Protein AF-A0A023WZM8-F1 (afdb_monomer)

Structure (mmCIF, N/CA/C/O backbone):
data_AF-A0A023WZM8-F1
#
_entry.id   AF-A0A023WZM8-F1
#
loop_
_atom_site.group_PDB
_atom_site.id
_atom_site.type_symbol
_atom_site.label_atom_id
_atom_site.label_alt_id
_atom_site.label_comp_id
_atom_site.label_asym_id
_atom_site.label_entity_id
_atom_site.label_seq_id
_atom_site.pdbx_PDB_ins_code
_atom_site.Cartn_x
_atom_site.Cartn_y
_atom_site.Cartn_z
_atom_site.occupancy
_atom_site.B_iso_or_equiv
_atom_site.auth_seq_id
_atom_site.auth_comp_id
_atom_site.auth_asym_id
_atom_site.auth_atom_id
_atom_site.pdbx_PDB_model_num
ATOM 1 N N . MET A 1 1 ? 5.816 -11.751 -7.151 1.00 75.56 1 MET A N 1
ATOM 2 C CA . MET A 1 1 ? 5.385 -12.072 -5.766 1.00 75.56 1 MET A CA 1
ATOM 3 C C . MET A 1 1 ? 4.857 -10.848 -5.022 1.00 75.56 1 MET A C 1
ATOM 5 O O . MET A 1 1 ? 3.812 -10.969 -4.401 1.00 75.56 1 MET A O 1
ATOM 9 N N . ILE A 1 2 ? 5.500 -9.676 -5.128 1.00 82.88 2 ILE A N 1
ATOM 10 C CA . ILE A 1 2 ? 5.109 -8.470 -4.375 1.00 82.88 2 ILE A CA 1
ATOM 11 C C . ILE A 1 2 ? 3.674 -7.983 -4.638 1.00 82.88 2 ILE A C 1
ATOM 13 O O . ILE A 1 2 ? 2.985 -7.576 -3.710 1.00 82.88 2 ILE A O 1
ATOM 17 N N . THR A 1 3 ? 3.179 -8.110 -5.872 1.00 83.81 3 THR A N 1
ATOM 18 C CA . THR A 1 3 ? 1.795 -7.768 -6.236 1.00 83.81 3 THR A CA 1
ATOM 19 C C . THR A 1 3 ? 0.774 -8.553 -5.411 1.00 83.81 3 THR A C 1
ATOM 21 O O . THR A 1 3 ? -0.166 -7.973 -4.881 1.00 83.81 3 THR A O 1
ATOM 24 N N . TRP A 1 4 ? 0.985 -9.862 -5.240 1.00 83.31 4 TRP A N 1
ATOM 25 C CA . TRP A 1 4 ? 0.115 -10.698 -4.411 1.00 83.31 4 TRP A CA 1
ATOM 26 C C . TRP A 1 4 ? 0.169 -10.270 -2.946 1.00 83.31 4 TRP A C 1
ATOM 28 O O . TRP A 1 4 ? -0.876 -10.132 -2.316 1.00 83.31 4 TRP A O 1
ATOM 38 N N . THR A 1 5 ? 1.366 -9.983 -2.424 1.00 86.56 5 THR A N 1
ATOM 39 C CA . THR A 1 5 ? 1.546 -9.456 -1.063 1.00 86.56 5 THR A CA 1
ATOM 40 C C . THR A 1 5 ? 0.765 -8.159 -0.854 1.00 86.56 5 THR A C 1
ATOM 42 O O . THR A 1 5 ? 0.039 -8.045 0.132 1.00 86.56 5 THR A O 1
ATOM 45 N N . PHE A 1 6 ? 0.848 -7.216 -1.796 1.00 87.00 6 PHE A N 1
ATOM 46 C CA . PHE A 1 6 ? 0.100 -5.958 -1.750 1.00 87.00 6 PHE A CA 1
ATOM 47 C C . PHE A 1 6 ? -1.418 -6.194 -1.681 1.00 87.00 6 PHE A C 1
ATOM 49 O O . PHE A 1 6 ? -2.102 -5.590 -0.851 1.00 87.00 6 PHE A O 1
ATOM 56 N N . PHE A 1 7 ? -1.950 -7.116 -2.492 1.00 86.44 7 PHE A N 1
ATOM 57 C CA . PHE A 1 7 ? -3.372 -7.469 -2.453 1.00 86.44 7 PHE A CA 1
ATOM 58 C C . PHE A 1 7 ? -3.784 -8.087 -1.112 1.00 86.44 7 PHE A C 1
ATOM 60 O O . PHE A 1 7 ? -4.780 -7.659 -0.531 1.00 86.44 7 PHE A O 1
ATOM 67 N N . PHE A 1 8 ? -3.017 -9.043 -0.580 1.00 87.50 8 PHE A N 1
ATOM 68 C CA . PHE A 1 8 ? -3.322 -9.656 0.718 1.00 87.50 8 PHE A CA 1
ATOM 69 C C . PHE A 1 8 ? -3.306 -8.636 1.859 1.00 87.50 8 PHE A C 1
ATOM 71 O O . PHE A 1 8 ? -4.256 -8.572 2.642 1.00 87.50 8 PHE A O 1
ATOM 78 N N . VAL A 1 9 ? -2.270 -7.794 1.923 1.00 87.12 9 VAL A N 1
ATOM 79 C CA . VAL A 1 9 ? -2.186 -6.708 2.910 1.00 87.12 9 VAL A CA 1
ATOM 80 C C . VAL A 1 9 ? -3.349 -5.739 2.735 1.00 87.12 9 VAL A C 1
ATOM 82 O O . VAL A 1 9 ? -3.918 -5.286 3.726 1.00 87.12 9 VAL A O 1
ATOM 85 N N . SER A 1 10 ? -3.776 -5.488 1.496 1.00 85.94 10 SER A N 1
ATOM 86 C CA . SER A 1 10 ? -4.914 -4.618 1.238 1.00 85.94 10 SER A CA 1
ATOM 87 C C . SER A 1 10 ? -6.238 -5.150 1.759 1.00 85.94 10 SER A C 1
ATOM 89 O O . SER A 1 10 ? -7.011 -4.381 2.334 1.00 85.94 10 SER A O 1
ATOM 91 N N . VAL A 1 11 ? -6.487 -6.453 1.621 1.00 87.12 11 VAL A N 1
ATOM 92 C CA . VAL A 1 11 ? -7.678 -7.094 2.194 1.00 87.12 11 VAL A CA 1
ATOM 93 C C . VAL A 1 11 ? -7.646 -7.009 3.720 1.00 87.12 11 VAL A C 1
ATOM 95 O O . VAL A 1 11 ? -8.636 -6.607 4.331 1.00 87.12 11 VAL A O 1
ATOM 98 N N . ILE A 1 12 ? -6.504 -7.313 4.344 1.00 87.00 12 ILE A N 1
ATOM 99 C CA . ILE A 1 12 ? -6.352 -7.236 5.805 1.00 87.00 12 ILE A CA 1
ATOM 100 C C . ILE A 1 12 ? -6.568 -5.797 6.292 1.00 87.00 12 ILE A C 1
ATOM 102 O O . ILE A 1 12 ? -7.360 -5.571 7.205 1.00 87.00 12 ILE A O 1
ATOM 106 N N . ALA A 1 13 ? -5.937 -4.812 5.650 1.00 83.44 13 ALA A N 1
ATOM 107 C CA . ALA A 1 13 ? -6.095 -3.400 5.983 1.00 83.44 13 ALA A CA 1
ATOM 108 C C . ALA A 1 13 ? -7.545 -2.918 5.805 1.00 83.44 13 ALA A C 1
ATOM 110 O O . ALA A 1 13 ? -8.042 -2.152 6.628 1.00 83.44 13 ALA A O 1
ATOM 111 N N . ALA A 1 14 ? -8.255 -3.383 4.770 1.00 84.56 14 ALA A N 1
ATOM 112 C CA . ALA A 1 14 ? -9.676 -3.086 4.575 1.00 84.56 14 ALA A CA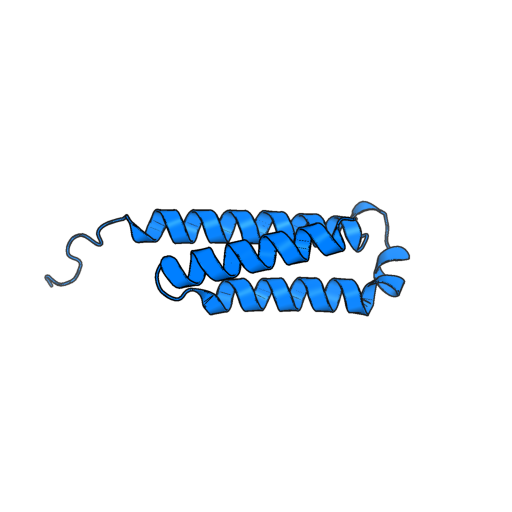 1
ATOM 113 C C . ALA A 1 14 ? -10.531 -3.616 5.733 1.00 84.56 14 ALA A C 1
ATOM 115 O O . ALA A 1 14 ? -11.383 -2.890 6.250 1.00 84.56 14 ALA A O 1
ATOM 116 N N . CYS A 1 15 ? -10.277 -4.854 6.168 1.00 85.19 15 CYS A N 1
ATOM 117 C CA . CYS A 1 15 ? -10.939 -5.436 7.331 1.00 85.19 15 CYS A CA 1
ATOM 118 C C . CYS A 1 15 ? -10.652 -4.606 8.589 1.00 85.19 15 CYS A C 1
ATOM 120 O O . CYS A 1 15 ? -11.590 -4.167 9.253 1.00 85.19 15 CYS A O 1
ATOM 122 N N . VAL A 1 16 ? -9.381 -4.314 8.878 1.00 83.62 16 VAL A N 1
ATOM 123 C CA . VAL A 1 16 ? -8.974 -3.541 10.063 1.00 83.62 16 VAL A CA 1
ATOM 124 C C . VAL A 1 16 ? -9.623 -2.154 10.077 1.00 83.62 16 VAL A C 1
ATOM 126 O O . VAL A 1 16 ? -10.265 -1.798 11.061 1.00 83.62 16 VAL A O 1
ATOM 129 N N . HIS A 1 17 ? -9.560 -1.399 8.977 1.00 82.00 17 HIS A N 1
ATOM 130 C CA . HIS A 1 17 ? -10.194 -0.079 8.874 1.00 82.00 17 HIS A CA 1
ATOM 131 C C . HIS A 1 17 ? -11.719 -0.119 9.008 1.00 82.00 17 HIS A C 1
ATOM 133 O O . HIS A 1 17 ? -12.316 0.824 9.535 1.00 82.00 17 HIS A O 1
ATOM 139 N N . ARG A 1 18 ? -12.367 -1.203 8.561 1.00 80.75 18 ARG A N 1
ATOM 140 C CA . ARG A 1 18 ? -13.803 -1.409 8.780 1.00 80.75 18 ARG A CA 1
ATOM 141 C C . ARG A 1 18 ? -14.113 -1.608 10.266 1.00 80.75 18 ARG A C 1
ATOM 143 O O . ARG A 1 18 ? -15.053 -0.991 10.755 1.00 80.75 18 ARG A O 1
ATOM 150 N N . TYR A 1 19 ? -13.311 -2.399 10.981 1.00 80.56 19 TYR A N 1
ATOM 151 C CA . TYR A 1 19 ? -13.474 -2.638 12.424 1.00 80.56 19 TYR A CA 1
ATOM 152 C C . TYR A 1 19 ? -13.076 -1.444 13.310 1.00 80.56 19 TYR A C 1
ATOM 154 O O . TYR A 1 19 ? -13.558 -1.340 14.434 1.00 80.56 19 TYR A O 1
ATOM 162 N N . SER A 1 20 ? -12.208 -0.551 12.829 1.00 73.56 20 SER A N 1
ATOM 163 C CA . SER A 1 20 ? -11.623 0.551 13.612 1.00 73.56 20 SER A CA 1
ATOM 164 C C . SER A 1 20 ? -12.455 1.846 13.654 1.00 73.56 20 SER A C 1
ATOM 166 O O . SER A 1 20 ? -12.130 2.757 14.408 1.00 73.56 20 SER A O 1
ATOM 168 N N . GLY A 1 21 ? -13.537 1.946 12.878 1.00 67.38 21 GLY A N 1
ATOM 169 C CA . GLY A 1 21 ? -14.336 3.182 12.801 1.00 67.38 21 GLY A CA 1
ATOM 170 C C . GLY A 1 21 ? -14.681 3.620 11.380 1.00 67.38 21 GLY A C 1
ATOM 171 O O . GLY A 1 21 ? -14.935 4.794 11.138 1.00 67.38 21 GLY A O 1
ATOM 172 N N . ASN A 1 22 ? -14.706 2.679 10.430 1.00 71.06 22 ASN A N 1
ATOM 173 C CA . ASN A 1 22 ? -15.095 2.924 9.041 1.00 71.06 22 ASN A CA 1
ATOM 174 C C . ASN A 1 22 ? -14.119 3.832 8.254 1.00 71.06 22 ASN A C 1
ATOM 176 O O . ASN A 1 22 ? -14.521 4.575 7.357 1.00 71.06 22 ASN A O 1
ATOM 180 N N . HIS A 1 23 ? -12.811 3.708 8.515 1.00 71.56 23 HIS A N 1
ATOM 181 C CA . HIS A 1 23 ? -11.719 4.418 7.822 1.00 71.56 23 HIS A CA 1
ATOM 182 C C . HIS A 1 23 ? -11.454 3.910 6.382 1.00 71.56 23 HIS A C 1
ATOM 184 O O . HIS A 1 23 ? -10.340 3.992 5.863 1.00 71.56 23 HIS A O 1
ATOM 190 N N . GLN A 1 24 ? -12.480 3.389 5.699 1.00 71.62 24 GLN A N 1
ATOM 191 C CA . GLN A 1 24 ? -12.374 2.711 4.398 1.00 71.62 24 GLN A CA 1
ATOM 192 C C . GLN A 1 24 ? -11.748 3.583 3.301 1.00 71.62 24 GLN A C 1
ATOM 194 O O . GLN A 1 24 ? -11.070 3.063 2.416 1.00 71.62 24 GLN A O 1
ATOM 199 N N . LYS A 1 25 ? -11.915 4.911 3.390 1.00 75.38 25 LYS A N 1
ATOM 200 C CA . LYS A 1 25 ? -11.318 5.879 2.458 1.00 75.38 25 LYS A CA 1
ATOM 201 C C . LYS A 1 25 ? -9.795 5.734 2.378 1.00 75.38 25 LYS A C 1
ATOM 203 O O . LYS A 1 25 ? -9.246 5.803 1.288 1.00 75.38 25 LYS A O 1
ATOM 208 N N . CYS A 1 26 ? -9.129 5.467 3.505 1.00 76.00 26 CYS A N 1
ATOM 209 C CA . CYS A 1 26 ? -7.676 5.310 3.549 1.00 76.00 26 CYS A CA 1
ATOM 210 C C . CYS A 1 26 ? -7.227 4.048 2.790 1.00 76.00 26 CYS A C 1
ATOM 212 O O . CYS A 1 26 ? -6.310 4.113 1.975 1.00 76.00 26 CYS A O 1
ATOM 214 N N . THR A 1 27 ? -7.937 2.923 2.955 1.00 79.06 27 THR A N 1
ATOM 215 C CA . THR A 1 27 ? -7.657 1.696 2.186 1.00 79.06 27 THR A CA 1
ATOM 216 C C . THR A 1 27 ? -7.883 1.888 0.690 1.00 79.06 27 THR A C 1
ATOM 218 O O . THR A 1 27 ? -7.080 1.421 -0.114 1.00 79.06 27 THR A O 1
ATOM 221 N N . ILE A 1 28 ? -8.962 2.580 0.310 1.00 82.94 28 ILE A N 1
ATOM 222 C CA . ILE A 1 28 ? -9.285 2.844 -1.097 1.00 82.94 28 ILE A CA 1
ATOM 223 C C . ILE A 1 28 ? -8.175 3.670 -1.757 1.00 82.94 28 ILE A C 1
ATOM 225 O O . ILE A 1 28 ? -7.769 3.348 -2.869 1.00 82.94 28 ILE A O 1
ATOM 229 N N . THR A 1 29 ? -7.628 4.676 -1.068 1.00 85.50 29 THR A N 1
ATOM 230 C CA . THR A 1 29 ? -6.509 5.474 -1.590 1.00 85.50 29 THR A CA 1
ATOM 231 C C . THR A 1 29 ? -5.289 4.612 -1.911 1.00 85.50 29 THR A C 1
ATOM 233 O O . THR A 1 29 ? -4.744 4.719 -3.007 1.00 85.50 29 THR A O 1
ATOM 236 N N . PHE A 1 30 ? -4.873 3.722 -1.005 1.00 85.00 30 PHE A N 1
ATOM 237 C CA . PHE A 1 30 ? -3.716 2.856 -1.258 1.00 85.00 30 PHE A CA 1
ATOM 238 C C . PHE A 1 30 ? -3.979 1.828 -2.359 1.00 85.00 30 PHE A C 1
ATOM 240 O O . PHE A 1 30 ? -3.097 1.590 -3.180 1.00 85.00 30 PHE A O 1
ATOM 247 N N . LEU A 1 31 ? -5.201 1.290 -2.449 1.00 85.75 31 LEU A N 1
ATOM 248 C CA . LEU A 1 31 ? -5.611 0.434 -3.566 1.00 85.75 31 LEU A CA 1
ATOM 249 C C . LEU A 1 31 ? -5.521 1.158 -4.913 1.00 85.75 31 LEU A C 1
ATOM 251 O O . LEU A 1 31 ? -5.034 0.576 -5.882 1.00 85.75 31 LEU A O 1
ATOM 255 N N . LEU A 1 32 ? -5.946 2.422 -4.978 1.00 88.56 32 LEU A N 1
ATOM 256 C CA . LEU A 1 32 ? -5.829 3.234 -6.189 1.00 88.56 32 LEU A CA 1
ATOM 257 C C . LEU A 1 32 ? -4.361 3.497 -6.544 1.00 88.56 32 LEU A C 1
ATOM 259 O O . LEU A 1 32 ? -3.976 3.289 -7.691 1.00 88.56 32 LEU A O 1
ATOM 263 N N . LEU A 1 33 ? -3.527 3.870 -5.569 1.00 87.88 33 LEU A N 1
ATOM 264 C CA . LEU A 1 33 ? -2.091 4.094 -5.781 1.00 87.88 33 LEU A CA 1
ATOM 265 C C . LEU A 1 33 ? -1.378 2.830 -6.274 1.00 87.88 33 LEU A C 1
ATOM 267 O O . LEU A 1 33 ? -0.630 2.884 -7.251 1.00 87.88 33 LEU A O 1
ATOM 271 N N . GLY A 1 34 ? -1.651 1.678 -5.658 1.00 87.38 34 GLY A N 1
ATOM 272 C CA . GLY A 1 34 ? -1.115 0.394 -6.105 1.00 87.38 34 GLY A CA 1
ATOM 273 C C . GLY A 1 34 ? -1.604 0.012 -7.503 1.00 87.38 34 GLY A C 1
ATOM 274 O O . GLY A 1 34 ? -0.810 -0.439 -8.323 1.00 87.38 34 GLY A O 1
ATOM 275 N N . SER A 1 35 ? -2.879 0.264 -7.817 1.00 86.25 35 SER A N 1
ATOM 276 C CA . SER A 1 35 ? -3.447 -0.009 -9.145 1.00 86.25 35 SER A CA 1
ATOM 277 C C . SER A 1 35 ? -2.824 0.868 -10.232 1.00 86.25 35 SER A C 1
ATOM 279 O O . SER A 1 35 ? -2.481 0.353 -11.289 1.00 86.25 35 SER A O 1
ATOM 281 N N . VAL A 1 36 ? -2.610 2.162 -9.970 1.00 88.94 36 VAL A N 1
ATOM 282 C CA . VAL A 1 36 ? -1.911 3.076 -10.895 1.00 88.94 36 VAL A CA 1
ATOM 283 C C . VAL A 1 36 ? -0.450 2.660 -11.070 1.00 88.94 36 VAL A C 1
ATOM 285 O O . VAL A 1 36 ? 0.053 2.635 -12.188 1.00 88.94 36 VAL A O 1
ATOM 288 N N . THR A 1 37 ? 0.216 2.265 -9.983 1.00 86.38 37 THR A N 1
ATOM 289 C CA . THR A 1 37 ? 1.603 1.771 -10.023 1.00 86.38 37 THR A CA 1
ATOM 290 C C . THR A 1 37 ? 1.720 0.511 -10.889 1.00 86.38 37 THR A C 1
ATOM 292 O O . THR A 1 37 ? 2.657 0.384 -11.672 1.00 86.38 37 THR A O 1
ATOM 295 N N . LEU A 1 38 ? 0.753 -0.407 -10.787 1.00 87.19 38 LEU A N 1
ATOM 296 C CA . LEU A 1 38 ? 0.688 -1.612 -11.618 1.00 87.19 38 LEU A CA 1
ATOM 297 C C . LEU A 1 38 ? 0.302 -1.306 -13.068 1.00 87.19 38 LEU A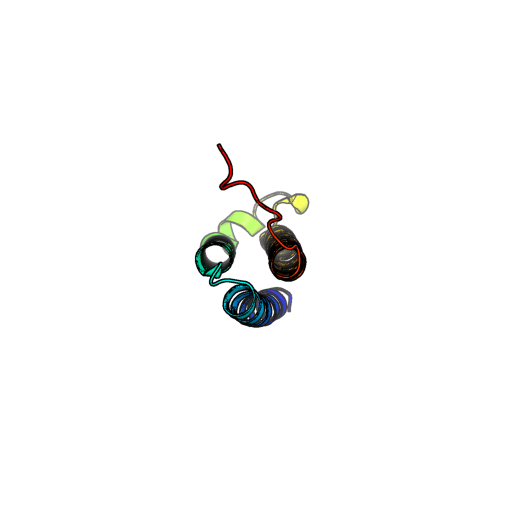 C 1
ATOM 299 O O . LEU A 1 38 ? 0.833 -1.941 -13.973 1.00 87.19 38 LEU A O 1
ATOM 303 N N . TRP A 1 39 ? -0.600 -0.348 -13.290 1.00 87.69 39 TRP A N 1
ATOM 304 C CA . TRP A 1 39 ? -1.016 0.078 -14.627 1.00 87.69 39 TRP A CA 1
ATOM 305 C C . TRP A 1 39 ? 0.150 0.680 -15.409 1.00 87.69 39 TRP A C 1
ATOM 307 O O . TRP A 1 39 ? 0.338 0.371 -16.577 1.00 87.69 39 TRP A O 1
ATOM 317 N N . MET A 1 40 ? 0.953 1.519 -14.756 1.00 86.69 40 MET A N 1
ATOM 318 C CA . MET A 1 40 ? 2.107 2.183 -15.368 1.00 86.69 40 MET A CA 1
ATOM 319 C C . MET A 1 40 ? 3.401 1.372 -15.217 1.00 86.69 40 MET A C 1
ATOM 321 O O . MET A 1 40 ? 4.491 1.923 -15.340 1.00 86.69 40 MET A O 1
ATOM 325 N N . ARG A 1 41 ? 3.318 0.075 -14.889 1.00 81.81 41 ARG A N 1
ATOM 326 C CA . ARG A 1 41 ? 4.487 -0.746 -14.537 1.00 81.81 41 ARG A CA 1
ATOM 327 C C . ARG A 1 41 ? 5.594 -0.683 -15.591 1.00 81.81 41 ARG A C 1
ATOM 329 O O . ARG A 1 41 ? 6.754 -0.547 -15.219 1.00 81.81 41 ARG A O 1
ATOM 336 N N . GLU A 1 42 ? 5.235 -0.740 -16.870 1.00 80.06 42 GLU A N 1
ATOM 337 C CA . GLU A 1 42 ? 6.186 -0.684 -17.990 1.00 80.06 42 GLU A CA 1
ATOM 338 C C . GLU A 1 42 ? 6.948 0.651 -18.057 1.00 80.06 42 GLU A C 1
ATOM 340 O O . GLU A 1 42 ? 8.133 0.666 -18.390 1.00 80.06 42 GLU A O 1
ATOM 345 N N . ASP A 1 43 ? 6.307 1.761 -17.678 1.00 80.12 43 ASP A N 1
ATOM 346 C CA . ASP A 1 43 ? 6.939 3.084 -17.609 1.00 80.12 43 ASP A CA 1
ATOM 347 C C . ASP A 1 43 ? 7.852 3.204 -16.376 1.00 80.12 43 ASP A C 1
ATOM 349 O O . ASP A 1 43 ? 8.928 3.802 -16.425 1.00 80.12 43 ASP A O 1
ATOM 353 N N . TRP A 1 44 ? 7.449 2.597 -15.256 1.00 72.69 44 TRP A N 1
ATOM 354 C CA . TRP A 1 44 ? 8.223 2.591 -14.011 1.00 72.69 44 TRP A CA 1
ATOM 355 C C . TRP A 1 44 ? 9.446 1.672 -14.061 1.00 72.69 44 TRP A C 1
ATOM 357 O O . TRP A 1 44 ? 10.440 1.947 -13.393 1.00 72.69 44 TRP A O 1
ATOM 367 N N . GLU A 1 45 ? 9.408 0.586 -14.833 1.00 75.31 45 GLU A N 1
ATOM 368 C CA . GLU A 1 45 ? 10.559 -0.310 -15.019 1.00 75.31 45 GLU A CA 1
ATOM 369 C C . GLU A 1 45 ? 11.692 0.343 -15.830 1.00 75.31 45 GLU A C 1
ATOM 371 O O . GLU A 1 45 ? 12.843 -0.077 -15.726 1.00 75.31 45 GLU A O 1
ATOM 376 N N . GLN A 1 46 ? 11.395 1.419 -16.566 1.00 77.38 46 GLN A N 1
ATOM 377 C CA . GLN A 1 46 ? 12.399 2.243 -17.250 1.00 77.38 46 GLN A CA 1
ATOM 378 C C . GLN A 1 46 ? 13.070 3.262 -16.315 1.00 77.38 46 GLN A C 1
ATOM 380 O O . GLN A 1 46 ? 14.096 3.849 -1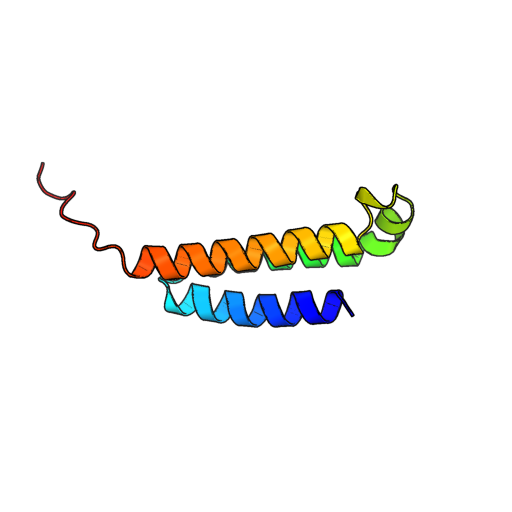6.669 1.00 77.38 46 GLN A O 1
ATOM 385 N N . MET A 1 47 ? 12.514 3.488 -15.119 1.00 70.75 47 MET A N 1
ATOM 386 C CA . MET A 1 47 ? 13.092 4.385 -14.122 1.00 70.75 47 MET A CA 1
ATOM 387 C C . MET A 1 47 ? 14.194 3.692 -13.301 1.00 70.75 47 MET A C 1
ATOM 389 O O . MET A 1 47 ? 14.205 2.467 -13.170 1.00 70.75 47 MET A O 1
ATOM 393 N N . PRO A 1 48 ? 15.130 4.457 -12.699 1.00 75.31 48 PRO A N 1
ATOM 394 C CA . PRO A 1 48 ? 16.155 3.897 -11.820 1.00 75.31 48 PRO A CA 1
ATOM 395 C C . PRO A 1 48 ? 15.537 2.993 -10.751 1.00 75.31 48 PRO A C 1
ATOM 397 O O . PRO A 1 48 ? 14.461 3.294 -10.244 1.00 75.31 48 PRO A O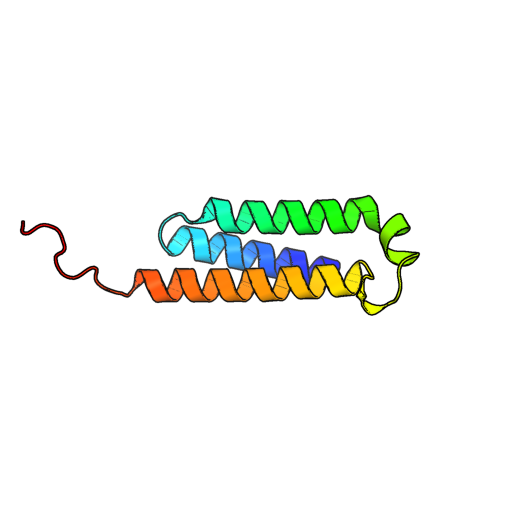 1
ATOM 400 N N . HIS A 1 49 ? 16.240 1.932 -10.346 1.00 66.56 49 HIS A N 1
ATOM 401 C CA . HIS A 1 49 ? 15.717 0.854 -9.486 1.00 66.56 49 HIS A CA 1
ATOM 402 C C . HIS A 1 49 ? 14.993 1.327 -8.202 1.00 66.56 49 HIS A C 1
ATOM 404 O O . HIS A 1 49 ? 14.076 0.663 -7.710 1.00 66.56 49 HIS A O 1
ATOM 410 N N . ILE A 1 50 ? 15.380 2.497 -7.681 1.00 68.62 50 ILE A N 1
ATOM 411 C CA . ILE A 1 50 ? 14.791 3.174 -6.512 1.00 68.62 50 ILE A CA 1
ATOM 412 C C . ILE A 1 50 ? 13.326 3.581 -6.762 1.00 68.62 50 ILE A C 1
ATOM 414 O O . ILE A 1 50 ? 12.513 3.574 -5.844 1.00 68.62 50 ILE A O 1
ATOM 418 N N . PHE A 1 51 ? 12.976 3.883 -8.008 1.00 74.69 51 PHE A N 1
ATOM 419 C CA . PHE A 1 51 ? 11.637 4.260 -8.453 1.00 74.69 51 PHE A CA 1
ATOM 420 C C . PHE A 1 51 ? 10.901 3.124 -9.168 1.00 74.69 51 PHE A C 1
ATOM 422 O O . PHE A 1 51 ? 9.798 3.344 -9.646 1.00 74.69 51 PHE A O 1
ATOM 429 N N . SER A 1 52 ? 11.464 1.914 -9.225 1.00 83.06 52 SER A N 1
ATOM 430 C CA . SER A 1 52 ? 10.793 0.785 -9.876 1.00 83.06 52 SER A CA 1
ATOM 431 C C . SER A 1 52 ? 9.415 0.495 -9.262 1.00 83.06 52 SER A C 1
ATOM 433 O O . SER A 1 52 ? 9.175 0.727 -8.070 1.00 83.06 52 SER A O 1
ATOM 435 N N . ALA A 1 53 ? 8.511 -0.055 -10.077 1.00 82.88 53 ALA A N 1
ATOM 436 C CA . ALA A 1 53 ? 7.146 -0.385 -9.666 1.00 82.88 53 ALA A CA 1
ATOM 437 C C . ALA A 1 53 ? 7.106 -1.295 -8.426 1.00 82.88 53 ALA A C 1
ATOM 439 O O . ALA A 1 53 ? 6.262 -1.121 -7.547 1.00 82.88 53 ALA A O 1
ATOM 440 N N . ASP A 1 54 ? 8.045 -2.238 -8.325 1.00 84.25 54 ASP A N 1
ATOM 441 C CA . ASP A 1 54 ? 8.137 -3.150 -7.187 1.00 84.25 54 ASP A CA 1
ATOM 442 C C . ASP A 1 54 ? 8.520 -2.400 -5.895 1.00 84.25 54 ASP A C 1
ATOM 444 O O . ASP A 1 54 ? 7.908 -2.640 -4.854 1.00 84.25 54 ASP A O 1
ATOM 448 N N . THR A 1 55 ? 9.453 -1.439 -5.952 1.00 84.69 55 THR A N 1
ATOM 449 C CA . THR A 1 55 ? 9.806 -0.586 -4.799 1.00 84.69 55 THR A CA 1
ATOM 450 C C . THR A 1 55 ? 8.620 0.272 -4.360 1.00 84.69 55 THR A C 1
ATOM 452 O O . THR A 1 55 ? 8.324 0.356 -3.168 1.00 84.69 55 THR A O 1
ATOM 455 N N . GLN A 1 56 ? 7.897 0.866 -5.312 1.00 86.56 56 GLN A N 1
ATOM 456 C CA . GLN A 1 56 ? 6.694 1.654 -5.025 1.00 86.56 56 GLN A CA 1
ATOM 457 C C . GLN A 1 56 ? 5.608 0.796 -4.362 1.00 86.56 56 GLN A C 1
ATOM 459 O O . GLN A 1 56 ? 5.050 1.184 -3.338 1.00 86.56 56 GLN A O 1
ATOM 464 N N . LEU A 1 57 ? 5.361 -0.415 -4.870 1.00 88.44 57 LEU A N 1
ATOM 465 C CA . LEU A 1 57 ? 4.415 -1.354 -4.260 1.00 88.44 57 LEU A CA 1
ATOM 466 C C . LEU A 1 57 ? 4.809 -1.742 -2.834 1.00 88.44 57 LEU A C 1
ATOM 468 O O . LEU A 1 57 ? 3.929 -1.843 -1.979 1.00 88.44 57 LEU A O 1
ATOM 4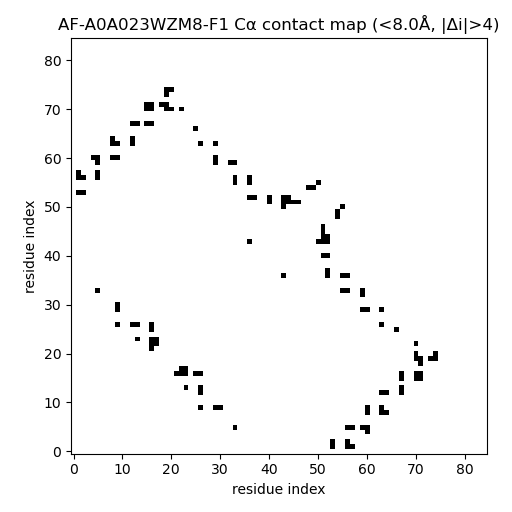72 N N . VAL A 1 58 ? 6.101 -1.924 -2.547 1.00 89.06 58 VAL A N 1
ATOM 473 C CA . VAL A 1 58 ? 6.582 -2.143 -1.172 1.00 89.06 58 VAL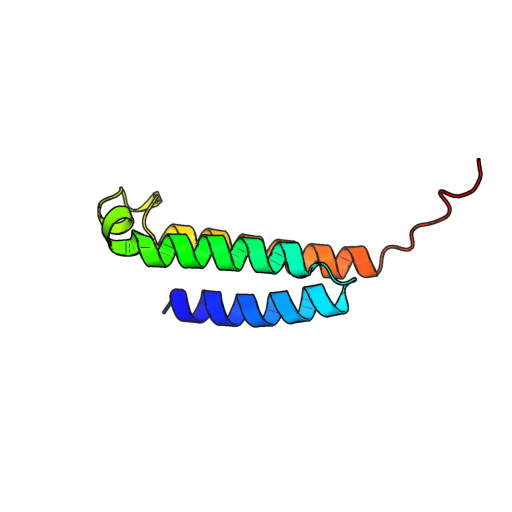 A CA 1
ATOM 474 C C . VAL A 1 58 ? 6.243 -0.940 -0.292 1.00 89.06 58 VAL A C 1
ATOM 476 O O . VAL A 1 58 ? 5.674 -1.125 0.782 1.00 89.06 58 VAL A O 1
ATOM 479 N N . ILE A 1 59 ? 6.528 0.282 -0.753 1.00 89.81 59 ILE A N 1
ATOM 480 C CA . ILE A 1 59 ? 6.234 1.517 -0.009 1.00 89.81 59 ILE A CA 1
ATOM 481 C C . ILE A 1 59 ? 4.733 1.626 0.286 1.00 89.81 59 ILE A C 1
ATOM 483 O O . ILE A 1 59 ? 4.353 1.828 1.440 1.00 89.81 59 ILE A O 1
ATOM 487 N N . TRP A 1 60 ? 3.872 1.421 -0.716 1.00 89.69 60 TRP A N 1
ATOM 488 C CA . TRP A 1 60 ? 2.419 1.452 -0.532 1.00 89.69 60 TRP A CA 1
ATOM 489 C C . TRP A 1 60 ? 1.937 0.380 0.438 1.00 89.69 60 TRP A C 1
ATOM 491 O O . TRP A 1 60 ? 1.125 0.674 1.310 1.00 89.69 60 TRP A O 1
ATOM 501 N N . THR A 1 61 ? 2.485 -0.833 0.342 1.00 89.25 61 THR A N 1
ATOM 502 C CA . THR A 1 61 ? 2.159 -1.942 1.248 1.00 89.25 61 THR A CA 1
ATOM 503 C C . THR A 1 61 ? 2.506 -1.594 2.697 1.00 89.25 61 THR A C 1
ATOM 505 O O . THR A 1 61 ? 1.689 -1.790 3.597 1.00 89.25 61 THR A O 1
ATOM 508 N N . VAL A 1 62 ? 3.709 -1.061 2.934 1.00 90.88 62 VAL A N 1
ATOM 509 C CA . VAL A 1 62 ? 4.183 -0.696 4.276 1.00 90.88 62 VAL A CA 1
ATOM 510 C C . VAL A 1 62 ? 3.358 0.450 4.847 1.00 90.88 62 VAL A C 1
ATOM 512 O O . VAL A 1 62 ? 2.884 0.351 5.977 1.00 90.88 62 VAL A O 1
ATOM 515 N N . LEU A 1 63 ? 3.130 1.511 4.069 1.00 89.81 63 LEU A N 1
ATOM 516 C CA . LEU A 1 63 ? 2.301 2.634 4.504 1.00 89.81 63 LEU A CA 1
ATOM 517 C C . LEU A 1 63 ? 0.887 2.168 4.846 1.00 89.81 63 LEU A C 1
ATOM 519 O O . LEU A 1 63 ? 0.386 2.470 5.924 1.00 89.81 63 LEU A O 1
ATOM 523 N N . GLN A 1 64 ? 0.266 1.368 3.987 1.00 88.94 64 GLN A N 1
ATOM 524 C CA . GLN A 1 64 ? -1.070 0.841 4.225 1.00 88.94 64 GLN A CA 1
ATOM 525 C C . GLN A 1 64 ? -1.158 -0.002 5.504 1.00 88.94 64 GLN A C 1
ATOM 527 O O . GLN A 1 64 ? -2.128 0.130 6.252 1.00 88.94 64 GLN A O 1
ATOM 532 N N . ALA A 1 65 ? -0.145 -0.824 5.789 1.00 87.00 65 ALA A N 1
ATOM 533 C CA . ALA A 1 65 ? -0.065 -1.587 7.032 1.00 87.00 65 ALA A CA 1
ATOM 534 C C . ALA A 1 65 ? 0.094 -0.678 8.264 1.00 87.00 65 ALA A C 1
ATOM 536 O O . ALA A 1 65 ? -0.580 -0.892 9.272 1.00 87.00 65 ALA A O 1
ATOM 537 N N . ILE A 1 66 ? 0.932 0.362 8.176 1.00 89.25 66 ILE A N 1
ATOM 538 C CA . ILE A 1 66 ? 1.112 1.353 9.248 1.00 89.25 66 ILE A CA 1
ATOM 539 C C . ILE A 1 66 ? -0.201 2.088 9.520 1.00 89.25 66 ILE A C 1
ATOM 541 O O . ILE A 1 66 ? -0.623 2.169 10.669 1.00 89.25 66 ILE A O 1
ATOM 545 N N . PHE A 1 67 ? -0.881 2.579 8.482 1.00 85.19 67 PHE A N 1
ATOM 546 C CA . PHE A 1 67 ? -2.161 3.274 8.632 1.00 85.19 67 PHE A CA 1
ATOM 547 C C . PHE A 1 67 ? -3.245 2.360 9.214 1.00 85.19 67 PHE A C 1
ATOM 549 O O . PHE A 1 67 ? -3.977 2.796 10.101 1.00 85.19 67 PHE A O 1
ATOM 556 N N . ALA A 1 68 ? -3.289 1.086 8.812 1.00 85.12 68 ALA A N 1
ATOM 557 C CA . ALA A 1 68 ? -4.169 0.093 9.428 1.00 85.12 68 ALA A CA 1
ATOM 558 C C . ALA A 1 68 ? -3.868 -0.108 10.919 1.00 85.12 68 ALA A C 1
ATOM 560 O O . ALA A 1 68 ? -4.793 -0.135 11.732 1.00 85.12 68 ALA A O 1
ATOM 561 N N . GLY A 1 69 ? -2.587 -0.187 11.288 1.00 83.62 69 GLY A N 1
ATOM 562 C CA . GLY A 1 69 ? -2.152 -0.267 12.681 1.00 83.62 69 GLY A CA 1
ATOM 563 C C . GLY A 1 69 ? -2.531 0.972 13.495 1.00 83.62 69 GLY A C 1
ATOM 564 O O . GLY A 1 69 ? -3.090 0.839 14.581 1.00 83.62 69 GLY A O 1
ATOM 565 N N . ILE A 1 70 ? -2.297 2.174 12.958 1.00 84.69 70 ILE A N 1
ATOM 566 C CA . ILE A 1 70 ? -2.666 3.444 13.603 1.00 84.69 70 ILE A CA 1
ATOM 567 C C . ILE A 1 70 ? -4.179 3.522 13.794 1.00 84.69 70 ILE A C 1
ATOM 569 O O . ILE A 1 70 ? -4.641 3.854 14.878 1.00 84.69 70 ILE A O 1
ATOM 573 N N . ALA A 1 71 ? -4.963 3.192 12.769 1.00 81.19 71 ALA A N 1
ATOM 574 C CA . ALA A 1 71 ? -6.416 3.215 12.852 1.00 81.19 71 ALA A CA 1
ATOM 575 C C . ALA A 1 71 ? -6.932 2.245 13.928 1.00 81.19 71 ALA A C 1
ATOM 577 O O . ALA A 1 71 ? -7.831 2.592 14.698 1.00 81.19 71 ALA A O 1
ATOM 578 N N . PHE A 1 72 ? -6.351 1.045 14.014 1.00 80.62 72 PHE A N 1
ATOM 579 C CA . PHE A 1 72 ? -6.657 0.100 15.084 1.00 80.62 72 PHE A CA 1
ATOM 580 C C . PHE A 1 72 ? -6.299 0.659 16.467 1.00 80.62 72 PHE A C 1
ATOM 582 O O . PHE A 1 72 ? -7.122 0.592 17.370 1.00 80.62 72 PHE A O 1
ATOM 589 N N . TYR A 1 73 ? -5.121 1.269 16.614 1.00 79.81 73 TYR A N 1
ATOM 590 C CA . TYR A 1 73 ? -4.673 1.874 17.870 1.00 79.81 73 TYR A CA 1
ATOM 591 C C . TYR A 1 73 ? -5.565 3.043 18.319 1.00 79.81 73 TYR A C 1
ATOM 593 O O . TYR A 1 73 ? -5.965 3.108 19.476 1.00 79.81 73 TYR A O 1
ATOM 601 N N . VAL A 1 74 ? -5.934 3.942 17.400 1.00 75.88 74 VAL A N 1
ATOM 602 C CA . VAL A 1 74 ? -6.777 5.116 17.690 1.00 75.88 74 VAL A CA 1
ATOM 603 C C . VAL A 1 74 ? -8.204 4.724 18.080 1.00 75.88 74 VAL A C 1
ATOM 605 O O . VAL A 1 74 ? -8.829 5.449 18.848 1.00 75.88 74 VAL A O 1
ATOM 608 N N . ARG A 1 75 ? -8.711 3.570 17.621 1.00 70.06 75 ARG A N 1
ATOM 609 C CA . ARG A 1 75 ? -10.034 3.055 18.024 1.00 70.06 75 ARG A CA 1
ATOM 610 C C . ARG A 1 75 ? -10.171 2.947 19.546 1.00 70.06 75 ARG A C 1
ATOM 612 O O . ARG A 1 75 ? -11.253 3.182 20.0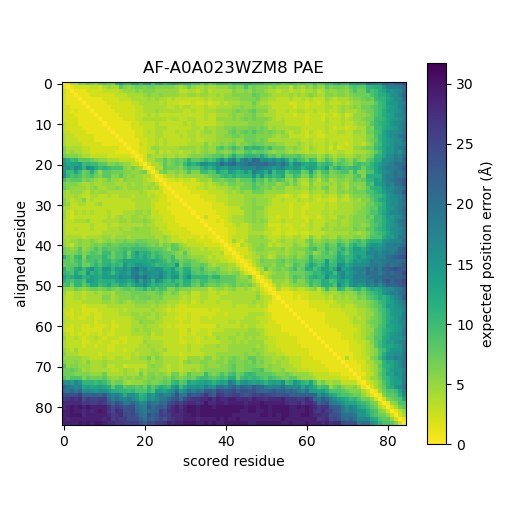75 1.00 70.06 75 ARG A O 1
ATOM 619 N N . ASP A 1 76 ? -9.088 2.570 20.219 1.00 63.84 76 ASP A N 1
ATOM 620 C CA . ASP A 1 76 ? -9.081 2.264 21.648 1.00 63.84 76 ASP A CA 1
ATOM 621 C C . ASP A 1 76 ? -8.635 3.459 22.511 1.00 63.84 76 ASP A C 1
ATOM 623 O O . ASP A 1 76 ? -8.571 3.333 23.732 1.00 63.84 76 ASP A O 1
ATOM 627 N N . ILE A 1 77 ? -8.351 4.624 21.910 1.00 63.44 77 ILE A N 1
ATOM 628 C CA . ILE A 1 77 ? -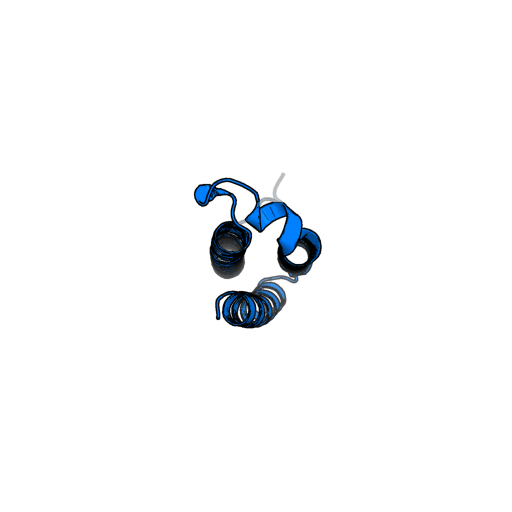8.098 5.861 22.657 1.00 63.44 77 ILE A CA 1
ATOM 629 C C . ILE A 1 77 ? -9.464 6.464 23.020 1.00 63.44 77 ILE A C 1
ATOM 631 O O . ILE A 1 77 ? -10.156 6.961 22.126 1.00 63.44 77 ILE A O 1
ATOM 635 N N . PRO A 1 78 ? -9.890 6.438 24.298 1.00 49.59 78 PRO A N 1
ATOM 636 C CA . PRO A 1 78 ? -11.090 7.149 24.704 1.00 49.59 78 PRO A CA 1
ATOM 637 C C . PRO A 1 78 ? -10.874 8.640 24.436 1.00 49.59 78 PRO A C 1
ATOM 639 O O . PRO A 1 78 ? -9.935 9.249 24.946 1.00 49.59 78 PRO A O 1
ATOM 642 N N . VAL A 1 79 ? -11.734 9.230 23.605 1.00 57.75 79 VAL A N 1
ATOM 643 C CA . VAL A 1 79 ? -11.830 10.685 23.471 1.00 57.75 79 VAL A CA 1
ATOM 644 C C . VAL A 1 79 ? -12.425 11.195 24.780 1.00 57.75 79 VAL A C 1
ATOM 646 O O . VAL A 1 79 ? -13.641 11.251 24.941 1.00 57.75 79 VAL A O 1
ATOM 649 N N . GLU A 1 80 ? -11.566 11.472 25.754 1.00 52.22 80 GLU A N 1
ATOM 650 C CA . GLU A 1 80 ? -11.961 12.073 27.021 1.00 52.22 80 GLU A CA 1
ATOM 651 C C . GLU A 1 80 ? -12.386 13.532 26.750 1.00 52.22 80 GLU A C 1
ATOM 653 O O . GLU A 1 80 ? -11.572 14.391 26.421 1.00 52.22 80 GLU A O 1
ATOM 658 N N . ASP A 1 81 ? -13.704 13.763 26.791 1.00 51.56 81 ASP A N 1
ATOM 659 C CA . ASP A 1 81 ? -14.398 15.027 27.073 1.00 51.56 81 ASP A CA 1
ATOM 660 C C . ASP A 1 81 ? -13.884 16.327 26.406 1.00 51.56 81 ASP A C 1
ATOM 662 O O . ASP A 1 81 ? -13.490 17.270 27.090 1.00 51.56 81 ASP A O 1
ATOM 666 N N . SER A 1 82 ? -14.026 16.486 25.081 1.00 47.69 82 SER A N 1
ATOM 667 C CA . SER A 1 82 ? -13.953 17.833 24.460 1.00 47.69 82 SER A CA 1
ATOM 668 C C . SER A 1 82 ? -15.309 18.549 24.317 1.00 47.69 82 SER A C 1
ATOM 670 O O . SER A 1 82 ? -15.371 19.659 23.790 1.00 47.69 82 SER A O 1
ATOM 672 N N . HIS A 1 83 ? -16.401 17.971 24.832 1.00 45.97 83 HIS A N 1
ATOM 673 C CA . HIS A 1 83 ? -17.738 18.590 24.849 1.00 45.97 83 HIS A CA 1
ATOM 674 C C . HIS A 1 83 ? -18.130 19.164 26.220 1.00 45.97 83 HIS A C 1
ATOM 676 O O . HIS A 1 83 ? -19.250 18.985 26.697 1.00 45.97 83 HIS A O 1
ATOM 682 N N . LYS A 1 84 ? -17.210 19.904 26.846 1.00 45.34 84 LYS A N 1
ATOM 683 C CA . LYS A 1 84 ? -17.532 20.849 27.924 1.00 45.34 84 LYS A CA 1
ATOM 684 C C . LYS A 1 84 ? -16.827 22.185 27.690 1.00 45.34 84 LYS A C 1
ATOM 686 O O . LYS A 1 84 ? -15.848 22.476 28.367 1.00 45.34 84 LYS A O 1
ATOM 691 N N . VAL A 1 85 ? -17.333 22.981 26.748 1.00 44.03 85 VAL A N 1
ATOM 692 C CA . VA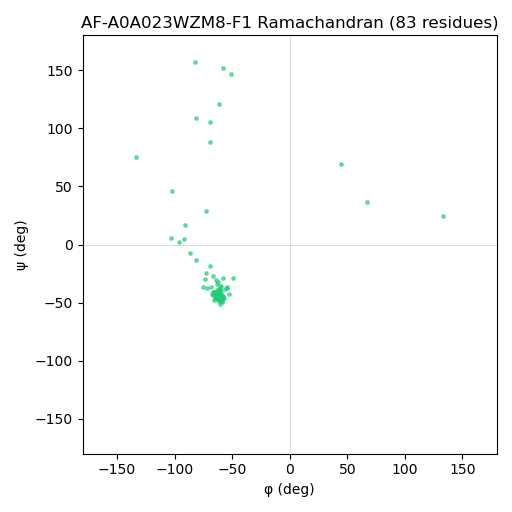L A 1 85 ? -17.267 24.454 26.789 1.00 44.03 85 VAL A CA 1
ATOM 693 C C . VAL A 1 85 ? -18.569 24.998 26.225 1.00 44.03 85 VAL A C 1
ATOM 695 O O . VAL A 1 85 ? -18.937 24.558 25.113 1.00 44.03 85 VAL A O 1
#

Nearest PDB structures (foldseek):
  8otz-assembly1_C0  TM=2.878E-01  e=6.618E+00  Bos taurus

pLDDT: mean 78.78, std 11.57, range [44.03, 90.88]

Radius of gyration: 16.06 Å; Cα contacts (8 Å, |Δi|>4): 73; chains: 1; bounding box: 34×36×46 Å

Mean predicted aligned error: 7.86 Å

Sequence (85 aa):
MITWTFFFVSVIAACVHRYSGNHQKCTITFLLLGSVTLWMREDWEQMPHIFSADTQLVIWTVLQAIFAGIAFYVRDIPVEDSHKV

Solvent-accessible surface area (backbone atoms only — not comparable to full-atom values): 4735 Å² total; per-residue (Å²): 113,67,68,60,52,37,52,55,53,47,53,53,29,40,53,42,20,51,76,32,74,60,48,46,69,61,46,51,52,48,52,50,51,48,48,52,42,59,72,43,30,77,66,24,63,74,39,63,75,85,61,14,35,68,48,49,42,50,52,48,41,52,50,46,50,49,52,27,51,50,41,48,56,56,55,74,53,79,85,77,75,86,88,79,127

Organism: Stutzerimonas stutzeri (NCBI:txid316)

Foldseek 3Di:
DLLVLLVVLLVVLCVLCVVLPVVNVLSVVLVVQLVVLVVCQVVQCPDDPCSHSSVSSVVSSVVSNVVSVVSNVVSPPPPPDPPDD

Secondary structure (DSSP, 8-state):
-HHHHHHHHHHHHHHHHHHTTS-HHHHHHHHHHHHHHHHTHHHHTTS-GGG-HHHHHHHHHHHHHHHHHHHHHHHTS--------